Protein AF-A0A962CK68-F1 (afdb_monomer_lite)

Structure (mmCIF, N/CA/C/O backbone):
data_AF-A0A962CK68-F1
#
_entry.id   AF-A0A962CK68-F1
#
loop_
_atom_site.group_PDB
_atom_site.id
_atom_site.type_symbol
_atom_site.label_atom_id
_atom_site.label_alt_id
_atom_site.label_comp_id
_atom_site.label_asym_id
_atom_site.label_entity_id
_atom_site.label_seq_id
_atom_site.pdbx_PDB_ins_code
_atom_site.Cartn_x
_atom_site.Cartn_y
_atom_site.Cartn_z
_atom_site.occupancy
_atom_site.B_iso_or_equiv
_atom_site.auth_seq_id
_atom_site.auth_comp_id
_atom_site.auth_asym_id
_atom_site.auth_atom_id
_atom_site.pdbx_PDB_model_num
ATOM 1 N N . MET A 1 1 ? -57.416 44.006 -26.243 1.00 39.00 1 MET A N 1
ATOM 2 C CA . MET A 1 1 ? -57.967 42.794 -25.600 1.00 39.00 1 MET A CA 1
ATOM 3 C C . MET A 1 1 ? -56.993 41.647 -25.832 1.00 39.00 1 MET A C 1
ATOM 5 O O . MET A 1 1 ? -56.668 41.411 -26.985 1.00 39.00 1 MET A O 1
ATOM 9 N N . GLY A 1 2 ? -56.525 40.985 -24.770 1.00 45.41 2 GLY A N 1
ATOM 10 C CA . GLY A 1 2 ? -55.706 39.762 -24.838 1.00 45.41 2 GLY A CA 1
ATOM 11 C C . GLY A 1 2 ? -54.192 40.008 -24.805 1.00 45.41 2 GLY A C 1
ATOM 12 O O . GLY A 1 2 ? -53.532 39.808 -25.811 1.00 45.41 2 GLY A O 1
ATOM 13 N N . ILE A 1 3 ? -53.598 40.640 -23.787 1.00 53.16 3 ILE A N 1
ATOM 14 C CA . ILE A 1 3 ? -53.487 40.195 -22.383 1.00 53.16 3 ILE A CA 1
ATOM 15 C C . ILE A 1 3 ? -52.663 38.888 -22.283 1.00 53.16 3 ILE A C 1
ATOM 17 O O . ILE A 1 3 ? -53.146 37.806 -22.585 1.00 53.16 3 ILE A O 1
ATOM 21 N N . ILE A 1 4 ? -51.419 39.063 -21.806 1.00 53.59 4 ILE A N 1
ATOM 22 C CA . ILE A 1 4 ? -50.483 38.080 -21.217 1.00 53.59 4 ILE A CA 1
ATOM 23 C C . ILE A 1 4 ? -49.602 37.281 -22.200 1.00 53.59 4 ILE A C 1
ATOM 25 O O . ILE A 1 4 ? -49.648 36.060 -22.313 1.00 53.59 4 ILE A O 1
ATOM 29 N N . ARG A 1 5 ? -48.651 38.004 -22.802 1.00 53.44 5 ARG A N 1
ATOM 30 C CA . ARG A 1 5 ? -47.287 37.516 -23.065 1.00 53.44 5 ARG A CA 1
ATOM 31 C C . ARG A 1 5 ? -46.438 37.693 -21.803 1.00 53.44 5 ARG A C 1
ATOM 33 O O . ARG A 1 5 ? -45.705 38.664 -21.732 1.00 53.44 5 ARG A O 1
ATOM 40 N N . PHE A 1 6 ? 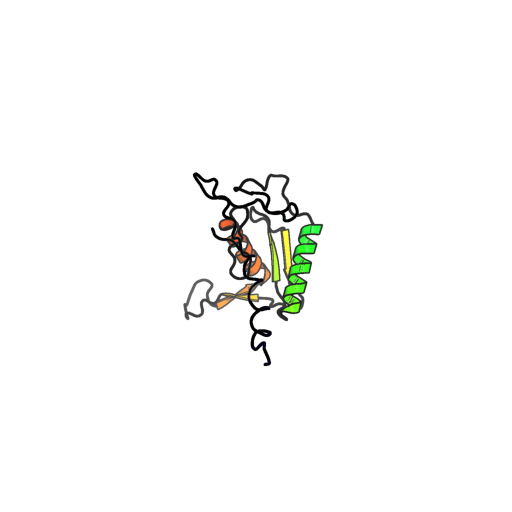-46.573 36.845 -20.785 1.00 45.12 6 PHE A N 1
ATOM 41 C CA . PHE A 1 6 ? -45.708 36.939 -19.587 1.00 45.12 6 PHE A CA 1
ATOM 42 C C . PHE A 1 6 ? -45.649 35.644 -18.750 1.00 45.12 6 PHE A C 1
ATOM 44 O O . PHE A 1 6 ? -45.278 35.679 -17.584 1.00 45.12 6 PHE A O 1
ATOM 51 N N . SER A 1 7 ? -46.013 34.487 -19.323 1.00 46.62 7 SER A N 1
ATOM 52 C CA . SER A 1 7 ? -46.173 33.233 -18.558 1.00 46.62 7 SER A CA 1
ATOM 53 C C . SER A 1 7 ? -45.015 32.230 -18.677 1.00 46.62 7 SER A C 1
ATOM 55 O O . SER A 1 7 ? -45.127 31.118 -18.171 1.00 46.62 7 SER A O 1
ATOM 57 N N . THR A 1 8 ? -43.900 32.586 -19.315 1.00 43.84 8 THR A N 1
ATOM 58 C CA . THR A 1 8 ? -42.728 31.690 -19.443 1.00 43.84 8 THR A CA 1
ATOM 59 C C . THR A 1 8 ? -41.418 32.303 -18.947 1.00 43.84 8 THR A C 1
ATOM 61 O O . THR A 1 8 ? -40.361 31.714 -19.133 1.00 43.84 8 THR A O 1
ATOM 64 N N . LEU A 1 9 ? -41.477 33.447 -18.251 1.00 46.84 9 LEU A N 1
ATOM 65 C CA . LEU A 1 9 ? -40.308 34.120 -17.661 1.00 46.84 9 LEU A CA 1
ATOM 66 C C . LEU A 1 9 ? -40.367 34.204 -16.120 1.00 46.84 9 LEU A C 1
ATOM 68 O O . LEU A 1 9 ? -39.706 35.047 -15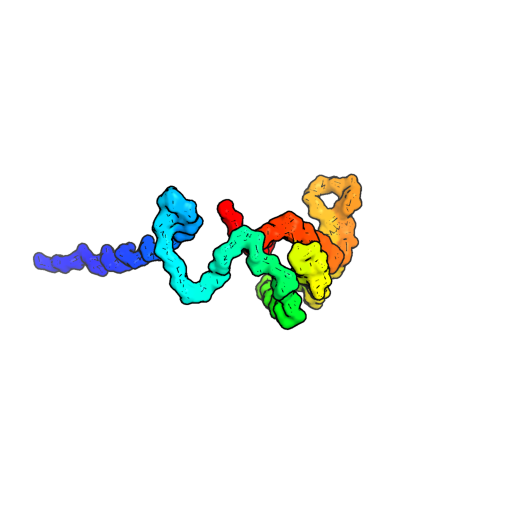.528 1.00 46.84 9 LEU A O 1
ATOM 72 N N . LEU A 1 10 ? -41.160 33.356 -15.452 1.00 48.94 10 LEU A N 1
ATOM 73 C CA . LEU A 1 10 ? -41.319 33.406 -13.986 1.00 48.94 10 LEU A CA 1
ATOM 74 C C . LEU A 1 10 ? -41.030 32.087 -13.245 1.00 48.94 10 LEU A C 1
ATOM 76 O O . LEU A 1 10 ? -41.327 31.978 -12.063 1.00 48.94 10 LEU A O 1
ATOM 80 N N . ILE A 1 11 ? -40.419 31.097 -13.909 1.00 49.62 11 ILE A N 1
ATOM 81 C CA . ILE A 1 11 ? -39.961 29.831 -13.283 1.00 49.62 11 ILE A CA 1
ATOM 82 C C . ILE A 1 11 ? -38.429 29.674 -13.440 1.00 49.62 11 ILE A C 1
ATOM 84 O O . ILE A 1 11 ? -37.870 28.591 -13.355 1.00 49.62 11 ILE A O 1
ATOM 88 N N . GLY A 1 12 ? -37.716 30.778 -13.693 1.00 48.97 12 GLY A N 1
ATOM 89 C CA . GLY A 1 12 ? -36.266 30.786 -13.939 1.00 48.97 12 GLY A CA 1
ATOM 90 C C . GLY A 1 12 ? -35.432 31.526 -12.891 1.00 48.97 12 GLY A C 1
ATOM 91 O O . GLY A 1 12 ? -34.264 31.792 -13.144 1.00 48.97 12 GLY A O 1
ATOM 92 N N . VAL A 1 13 ? -36.014 31.921 -11.750 1.00 55.41 13 VAL A N 1
ATOM 93 C CA . VAL A 1 13 ? -35.355 32.817 -10.776 1.00 55.41 13 VAL A CA 1
ATOM 94 C C . VAL A 1 13 ? -35.661 32.387 -9.337 1.00 55.41 13 VAL A C 1
ATOM 96 O O . VAL A 1 13 ? -36.276 33.137 -8.586 1.00 55.41 13 VAL A O 1
ATOM 99 N N . SER A 1 14 ? -35.307 31.161 -8.925 1.00 48.81 14 SER A N 1
ATOM 100 C CA . SER A 1 14 ? -35.432 30.762 -7.500 1.00 48.81 14 SER A CA 1
ATOM 101 C C . SER A 1 14 ? -34.479 29.663 -6.990 1.00 48.81 14 SER A C 1
ATOM 103 O O . SER A 1 14 ? -34.662 29.206 -5.870 1.00 48.81 14 SER A O 1
ATOM 105 N N . MET A 1 15 ? -33.435 29.245 -7.718 1.00 50.81 15 MET A N 1
ATOM 106 C CA . MET A 1 15 ? -32.476 28.239 -7.199 1.00 50.81 15 MET A CA 1
ATOM 107 C C . MET A 1 15 ? -31.006 28.664 -7.317 1.00 50.81 15 MET A C 1
ATOM 109 O O . MET A 1 15 ? -30.155 27.887 -7.731 1.00 50.81 15 MET A O 1
ATOM 113 N N . LEU A 1 16 ? -30.695 29.907 -6.939 1.00 44.75 16 LEU A N 1
ATOM 114 C CA . LEU A 1 16 ? -29.314 30.415 -6.869 1.00 44.75 16 LEU A CA 1
ATOM 115 C C . LEU A 1 16 ? -28.870 30.845 -5.460 1.00 44.75 16 LEU A C 1
ATOM 117 O O . LEU A 1 16 ? -27.814 31.446 -5.309 1.00 44.75 16 LEU A O 1
ATOM 121 N N . PHE A 1 17 ? -29.611 30.475 -4.412 1.00 46.84 17 PHE A N 1
ATOM 122 C CA . PHE A 1 17 ? -29.195 30.698 -3.022 1.00 46.84 17 PHE A CA 1
ATOM 123 C C . PHE A 1 17 ? -29.047 29.381 -2.262 1.00 46.84 17 PHE A C 1
ATOM 125 O O . PHE A 1 17 ? -29.852 29.067 -1.395 1.00 46.84 17 PHE A O 1
ATOM 132 N N . ALA A 1 18 ? -28.014 28.607 -2.596 1.00 44.78 18 ALA A N 1
ATOM 133 C CA . ALA A 1 18 ? -27.481 27.573 -1.705 1.00 44.78 18 ALA A CA 1
ATOM 134 C C . ALA A 1 18 ? -26.049 27.171 -2.105 1.00 44.78 18 ALA A C 1
ATOM 136 O O . ALA A 1 18 ? -25.746 26.004 -2.317 1.00 44.78 18 ALA A O 1
ATOM 137 N N . CYS A 1 19 ? -25.156 28.151 -2.222 1.00 46.62 19 CYS A N 1
ATOM 138 C CA . CYS A 1 19 ? -23.718 27.921 -2.080 1.00 46.62 19 CYS A CA 1
ATOM 139 C C . CYS A 1 19 ? -23.184 28.991 -1.121 1.00 46.62 19 CYS A C 1
ATOM 141 O O . CYS A 1 19 ? -22.510 29.939 -1.511 1.00 46.62 19 CYS A O 1
ATOM 143 N N . GLY A 1 20 ? -23.622 28.900 0.137 1.00 38.44 20 GLY A N 1
ATOM 144 C CA . GLY A 1 20 ? -23.022 29.634 1.245 1.00 38.44 20 GLY A CA 1
ATOM 145 C C . GLY A 1 20 ? -21.780 28.874 1.689 1.00 38.44 20 GLY A C 1
ATOM 146 O O . GLY A 1 20 ? -21.885 27.931 2.468 1.00 38.44 20 GLY A O 1
ATOM 147 N N . GLY A 1 21 ? -20.626 29.233 1.124 1.00 41.56 21 GLY A N 1
ATOM 148 C CA . GLY A 1 21 ? -19.320 28.774 1.584 1.00 41.56 21 GLY A CA 1
ATOM 149 C C . GLY A 1 21 ? -19.032 29.380 2.950 1.00 41.56 21 GLY A C 1
ATOM 150 O O . GLY A 1 21 ? -18.851 30.590 3.075 1.00 41.56 21 GLY A O 1
ATOM 151 N N . GLY A 1 22 ? -19.044 28.529 3.969 1.00 39.50 22 GLY A N 1
ATOM 152 C CA . GLY A 1 22 ? -18.837 28.924 5.343 1.00 39.50 22 GLY A CA 1
ATOM 153 C C . GLY A 1 22 ? -17.391 28.901 5.769 1.00 39.50 22 GLY A C 1
ATOM 154 O O . GLY A 1 22 ? -16.870 27.844 6.109 1.00 39.50 22 GLY A O 1
ATOM 155 N N . SER A 1 23 ? -16.762 30.072 5.790 1.00 36.59 23 SER A N 1
ATOM 156 C CA . SER A 1 23 ? -15.478 30.265 6.453 1.00 36.59 23 SER A CA 1
ATOM 157 C C . SER A 1 23 ? -15.662 30.215 7.968 1.00 36.59 23 SER A C 1
ATOM 159 O O . SER A 1 23 ? -16.341 31.063 8.543 1.00 36.59 23 SER A O 1
ATOM 161 N N . ASN A 1 24 ? -14.981 29.279 8.627 1.00 39.91 24 ASN A N 1
ATOM 162 C CA . ASN A 1 24 ? -14.696 29.356 10.059 1.00 39.91 24 ASN A CA 1
ATOM 163 C C . ASN A 1 24 ? -13.482 30.264 10.252 1.00 39.91 24 ASN A C 1
ATOM 165 O O . ASN A 1 24 ? -12.416 29.843 10.696 1.00 39.91 24 ASN A O 1
ATOM 169 N N . THR A 1 25 ? -13.617 31.529 9.871 1.00 37.00 25 THR A N 1
ATOM 170 C CA . THR A 1 25 ? -12.745 32.542 10.438 1.00 37.00 25 THR A CA 1
ATOM 171 C C . THR A 1 25 ? -13.127 32.613 11.913 1.00 37.00 25 THR A C 1
ATOM 173 O O . THR A 1 25 ? -14.200 33.110 12.255 1.00 37.00 25 THR A O 1
ATOM 176 N N . GLY A 1 26 ? -12.264 32.087 12.788 1.00 41.06 26 GLY A N 1
ATOM 177 C CA . GLY A 1 26 ? -12.080 32.637 14.12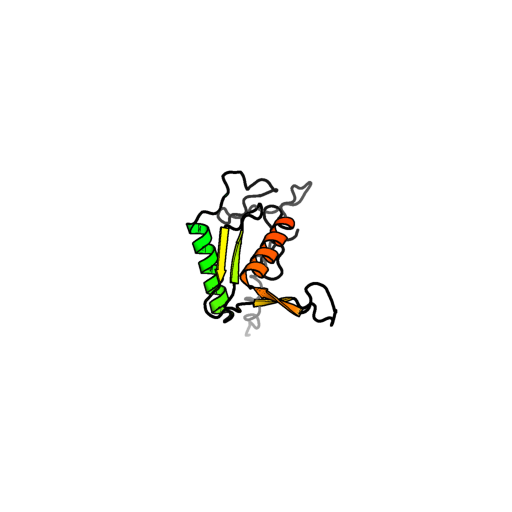7 1.00 41.06 26 GLY A CA 1
ATOM 178 C C . GLY A 1 26 ? -11.688 34.082 13.910 1.00 41.06 26 GLY A C 1
ATOM 179 O O . GLY A 1 26 ? -10.528 34.419 13.705 1.00 41.06 26 GLY A O 1
ATOM 180 N N . SER A 1 27 ? -12.708 34.888 13.714 1.00 39.72 27 SER A N 1
ATOM 181 C CA . SER A 1 27 ? -12.543 36.165 13.105 1.00 39.72 27 SER A CA 1
ATOM 182 C C . SER A 1 27 ? -12.536 37.191 14.208 1.00 39.72 27 SER A C 1
ATOM 184 O O . SER A 1 27 ? -13.523 37.319 14.935 1.00 39.72 27 SER A O 1
ATOM 186 N N . ASP A 1 28 ? -11.540 38.052 14.160 1.00 44.78 28 ASP A N 1
ATOM 187 C CA . ASP A 1 28 ? -11.914 39.436 13.944 1.00 44.78 28 ASP A CA 1
ATOM 188 C C . ASP A 1 28 ? -12.599 39.523 12.550 1.00 44.78 28 ASP A C 1
ATOM 190 O O . ASP A 1 28 ? -11.969 39.736 11.522 1.00 44.78 28 ASP A O 1
ATOM 194 N N . LEU A 1 29 ? -13.911 39.235 12.559 1.00 47.62 29 LEU A N 1
ATOM 195 C CA . LEU A 1 29 ? -14.985 39.315 11.536 1.00 47.62 29 LEU A CA 1
ATOM 196 C C . LEU A 1 29 ? -15.064 38.379 10.284 1.00 47.62 29 LEU A C 1
ATOM 198 O O . LEU A 1 29 ? -14.479 38.626 9.236 1.00 47.62 29 LEU A O 1
ATOM 202 N N . GLY A 1 30 ? -15.926 37.355 10.376 1.00 38.06 30 GLY A N 1
ATOM 203 C CA . GLY A 1 30 ? -16.447 36.514 9.298 1.00 38.06 30 GLY A CA 1
ATOM 204 C C . GLY A 1 30 ? -17.524 35.559 9.834 1.00 38.06 30 GLY A C 1
ATOM 205 O O . GLY A 1 30 ? -17.250 34.599 10.547 1.00 38.06 30 GLY A O 1
ATOM 206 N N . SER A 1 31 ? -18.781 35.891 9.543 1.00 45.28 31 SER A N 1
ATOM 207 C CA . SER A 1 31 ? -19.989 35.266 10.082 1.00 45.28 31 SER A CA 1
ATOM 208 C C . SER A 1 31 ? -20.538 34.208 9.126 1.00 45.28 31 SER A C 1
ATOM 210 O O . SER A 1 31 ? -21.189 34.564 8.141 1.00 45.28 31 SER A O 1
ATOM 212 N N . ASN A 1 32 ? -20.332 32.925 9.426 1.00 38.78 32 ASN A N 1
ATOM 213 C CA . ASN A 1 32 ? -21.077 31.855 8.772 1.00 38.78 32 ASN A CA 1
ATOM 214 C C . ASN A 1 32 ? -22.025 31.159 9.766 1.00 38.78 32 ASN A C 1
ATOM 216 O O . ASN A 1 32 ? -21.586 30.807 10.862 1.00 38.78 32 ASN A O 1
ATOM 220 N N . PRO A 1 33 ? -23.311 30.945 9.428 1.00 41.94 33 PRO A N 1
ATOM 221 C CA . PRO A 1 33 ? -24.219 30.181 10.276 1.00 41.94 33 PRO A CA 1
ATOM 222 C C . PRO A 1 33 ? -23.711 28.742 10.406 1.00 41.94 33 PRO A C 1
ATOM 224 O O . PRO A 1 33 ? -23.374 28.112 9.403 1.00 41.94 33 PRO A O 1
ATOM 227 N N . GLY A 1 34 ? -23.642 28.235 11.640 1.00 37.91 34 GLY A N 1
ATOM 228 C CA . GLY A 1 34 ? -23.189 26.875 11.928 1.00 37.91 34 GLY A CA 1
ATOM 229 C C . GLY A 1 34 ? -23.931 25.831 11.092 1.00 37.91 34 GLY A C 1
ATOM 230 O O . GLY A 1 34 ? -25.137 25.938 10.856 1.00 37.91 34 GLY A O 1
ATOM 231 N N . THR A 1 35 ? -23.194 24.828 10.621 1.00 40.88 35 THR A N 1
ATOM 232 C CA . THR A 1 35 ? -23.747 23.694 9.884 1.00 40.88 35 THR A CA 1
ATOM 233 C C . THR A 1 35 ? -24.753 22.920 10.750 1.00 40.88 35 THR A C 1
ATOM 235 O O . THR A 1 35 ? -24.569 22.810 11.965 1.00 40.88 35 THR A O 1
ATOM 238 N N . PRO A 1 36 ? -25.832 22.370 10.159 1.00 39.09 36 PRO A N 1
ATOM 239 C CA . PRO A 1 36 ? -26.781 21.533 10.885 1.00 39.09 36 PRO A CA 1
ATOM 240 C C . PRO A 1 36 ? -26.074 20.344 11.548 1.00 39.09 36 PRO A C 1
ATOM 242 O O . PRO A 1 36 ? -25.187 19.729 10.952 1.00 39.09 36 PRO A O 1
ATOM 245 N N . ALA A 1 37 ? -26.486 20.003 12.770 1.00 43.25 37 ALA A N 1
ATOM 246 C CA . ALA A 1 37 ? -25.956 18.858 13.502 1.00 43.25 37 ALA A CA 1
ATOM 247 C C . ALA A 1 37 ? -26.181 17.561 12.702 1.00 43.25 37 ALA A C 1
ATOM 249 O O . ALA A 1 37 ? -27.324 17.174 12.462 1.00 43.25 37 ALA A O 1
ATOM 250 N N . GLY A 1 38 ? -25.096 16.899 12.289 1.00 40.66 38 GLY A N 1
ATOM 251 C CA . GLY A 1 38 ? -25.181 15.598 11.615 1.00 40.66 38 GLY A CA 1
ATOM 252 C C . GLY A 1 38 ? -23.989 15.191 10.750 1.00 40.66 38 GLY A C 1
ATOM 253 O O . GLY A 1 38 ? -23.803 13.997 10.539 1.00 40.66 38 GLY A O 1
ATOM 254 N N . ASN A 1 39 ? -23.149 16.127 10.294 1.00 39.16 39 ASN A N 1
ATOM 255 C CA . ASN A 1 39 ? -22.031 15.804 9.401 1.00 39.16 39 ASN A CA 1
ATOM 256 C C . ASN A 1 39 ? -20.691 16.056 10.105 1.00 39.16 39 ASN A C 1
ATOM 258 O O . ASN A 1 39 ? -20.337 17.195 10.399 1.00 39.16 39 ASN A O 1
ATOM 262 N N . GLY A 1 40 ? -19.998 14.961 10.424 1.00 48.44 40 GLY A N 1
ATOM 263 C CA . GLY A 1 40 ? -18.807 14.911 11.268 1.00 48.44 40 GLY A CA 1
ATOM 264 C C . GLY A 1 40 ? -17.541 15.480 10.638 1.00 48.44 40 GLY A C 1
ATOM 265 O O . GLY A 1 40 ? -16.675 14.719 10.222 1.00 48.44 40 GLY A O 1
ATOM 266 N N . ASP A 1 41 ? -17.396 16.798 10.673 1.00 46.09 41 ASP A N 1
ATOM 267 C CA . ASP A 1 41 ? -16.069 17.393 10.800 1.00 46.09 41 ASP A CA 1
ATOM 268 C C . ASP A 1 41 ? -15.891 17.837 12.255 1.00 46.09 41 ASP A C 1
ATOM 270 O O . ASP A 1 41 ? -16.549 18.763 12.731 1.00 46.09 41 ASP A O 1
ATOM 274 N N . SER A 1 42 ? -15.075 17.106 13.013 1.00 49.41 42 SER A N 1
ATOM 275 C CA . SER A 1 42 ? -14.940 17.279 14.463 1.00 49.41 42 SER A CA 1
ATOM 276 C C . SER A 1 42 ? -14.058 18.469 14.862 1.00 49.41 42 SER A C 1
ATOM 278 O O . SER A 1 42 ? -13.510 18.467 15.962 1.00 49.41 42 SER A O 1
ATOM 280 N N . GLY A 1 43 ? -13.879 19.473 13.997 1.00 53.09 43 GLY A N 1
ATOM 281 C CA . GLY A 1 43 ? -13.093 20.669 14.320 1.00 53.09 43 GLY A CA 1
ATOM 282 C C . GLY A 1 43 ? -11.641 20.337 14.661 1.00 53.09 43 GLY A C 1
ATOM 283 O O . GLY A 1 43 ? -11.082 20.868 15.622 1.00 53.09 43 GLY A O 1
ATOM 284 N N . CYS A 1 44 ? -11.045 19.403 13.918 1.00 54.34 44 CYS A N 1
ATOM 285 C CA . CYS A 1 44 ? -9.759 18.849 14.290 1.00 54.34 44 CYS A CA 1
ATOM 286 C C . CYS A 1 44 ? -8.579 19.763 13.937 1.00 54.34 44 CYS A C 1
ATOM 288 O O . CYS A 1 44 ? -8.117 19.788 12.803 1.00 54.34 44 CYS A O 1
ATOM 290 N N . ALA A 1 45 ? -8.042 20.474 14.930 1.00 55.12 45 ALA A N 1
ATOM 291 C CA . ALA A 1 45 ? -6.876 21.351 14.785 1.00 55.12 45 ALA A CA 1
ATOM 292 C C . ALA A 1 45 ? -5.529 20.633 15.036 1.00 55.12 45 ALA A C 1
ATOM 294 O O . ALA A 1 45 ? -4.616 21.213 15.622 1.00 55.12 45 ALA A O 1
ATOM 295 N N . GLY A 1 46 ? -5.404 19.363 14.632 1.00 52.78 46 GLY A N 1
ATOM 296 C CA . GLY A 1 46 ? -4.153 18.606 14.766 1.00 52.78 46 GLY A CA 1
ATOM 297 C C . GLY A 1 46 ? -3.897 17.982 16.143 1.00 52.78 46 GLY A C 1
ATOM 298 O O . GLY A 1 46 ? -2.746 17.910 16.571 1.00 52.78 46 GLY A O 1
ATOM 299 N N . SER A 1 47 ? -4.950 17.542 16.849 1.00 57.66 47 SER A N 1
ATOM 300 C CA . SER A 1 47 ? -4.787 16.680 18.035 1.00 57.66 47 SER A CA 1
ATOM 301 C C . SER A 1 47 ? -5.935 15.681 18.267 1.00 57.66 47 SER A C 1
ATOM 303 O O . SER A 1 47 ? -6.298 15.386 19.405 1.00 57.66 47 SER A O 1
ATOM 305 N N . CYS A 1 48 ? -6.564 15.166 17.206 1.00 61.53 48 CYS A N 1
ATOM 306 C CA . CYS A 1 48 ? -7.779 14.331 17.355 1.00 61.53 48 CYS A CA 1
ATOM 307 C C . CYS A 1 48 ? -7.522 12.836 17.353 1.00 61.53 48 CYS A C 1
ATOM 309 O O . CYS A 1 48 ? -8.427 12.063 17.660 1.00 61.53 48 CYS A O 1
ATOM 311 N N . ALA A 1 49 ? -6.298 12.432 17.029 1.00 64.75 49 ALA A N 1
ATOM 312 C CA . ALA A 1 49 ? -5.855 11.064 17.192 1.00 64.75 49 ALA A CA 1
ATOM 313 C C . ALA A 1 49 ? -4.956 10.979 18.429 1.00 64.75 49 ALA A C 1
ATOM 315 O O . ALA A 1 49 ? -3.891 11.586 18.492 1.00 64.75 49 ALA A O 1
ATOM 316 N N . ASN A 1 50 ? -5.380 10.201 19.419 1.00 63.59 50 ASN A N 1
ATOM 317 C CA . ASN A 1 50 ? -4.587 9.887 20.607 1.00 63.59 50 ASN A CA 1
ATOM 318 C C . ASN A 1 50 ? -4.158 8.409 20.586 1.00 63.59 50 ASN A C 1
ATOM 320 O O . ASN A 1 50 ? -4.442 7.681 19.638 1.00 63.59 50 ASN A O 1
ATOM 324 N N . ALA A 1 51 ? -3.482 7.934 21.635 1.00 64.12 51 ALA A N 1
ATOM 325 C CA . ALA A 1 51 ? -3.029 6.540 21.718 1.00 64.12 51 ALA A CA 1
ATOM 326 C C . ALA A 1 51 ? -4.170 5.496 21.658 1.00 64.12 51 ALA A C 1
ATOM 328 O O . ALA A 1 51 ? -3.903 4.325 21.409 1.00 64.12 51 ALA A O 1
ATOM 329 N N . SER A 1 52 ? -5.428 5.907 21.860 1.00 69.88 52 SER A N 1
ATOM 330 C CA . SER A 1 52 ? -6.615 5.056 21.684 1.00 69.88 52 SER A CA 1
ATOM 331 C C . SER A 1 52 ? -7.250 5.140 20.292 1.00 69.88 52 SER A C 1
ATOM 333 O O . SER A 1 52 ? -8.235 4.459 20.031 1.00 69.88 52 SER A O 1
ATOM 335 N N . SER A 1 53 ? -6.701 5.949 19.386 1.00 75.69 53 SER A N 1
ATOM 336 C CA . SER A 1 53 ? -7.155 6.052 17.998 1.00 75.69 53 SER A CA 1
ATOM 337 C C . SER A 1 53 ? -6.370 5.070 17.130 1.00 75.69 53 SER A C 1
ATOM 339 O O . SER A 1 53 ? -5.255 5.360 16.696 1.00 75.69 53 SER A O 1
ATOM 341 N N . PHE A 1 54 ? -6.936 3.890 16.903 1.00 80.44 54 PHE A N 1
ATOM 342 C CA . PHE A 1 54 ? -6.337 2.838 16.084 1.00 80.44 54 PHE A CA 1
ATOM 343 C C . PHE A 1 54 ? -7.378 2.231 15.147 1.00 80.44 54 PHE A C 1
ATOM 345 O O . PHE A 1 54 ? -8.576 2.270 15.420 1.00 80.44 54 PHE A O 1
ATOM 352 N N . LEU A 1 55 ? -6.908 1.661 14.039 1.00 87.12 55 LEU A N 1
ATOM 353 C CA . LEU A 1 55 ? -7.754 0.872 13.152 1.00 87.12 55 LEU A CA 1
ATOM 354 C C . LEU A 1 55 ? -7.947 -0.521 13.749 1.00 87.12 55 LEU A C 1
ATOM 356 O O . LEU A 1 55 ? -6.969 -1.218 14.028 1.00 87.12 55 LEU A O 1
ATOM 360 N N . THR A 1 56 ? -9.202 -0.926 13.933 1.00 90.69 56 THR A N 1
ATOM 361 C CA . THR A 1 56 ? -9.534 -2.306 14.302 1.00 90.69 56 THR A CA 1
ATOM 362 C C . THR A 1 56 ? -9.362 -3.243 13.105 1.00 90.69 56 THR A C 1
ATOM 364 O O . THR A 1 56 ? -9.236 -2.807 11.956 1.00 90.69 56 THR A O 1
ATOM 367 N N . VAL A 1 57 ? -9.368 -4.555 13.350 1.00 91.88 57 VAL A N 1
ATOM 368 C CA . VAL A 1 57 ? -9.300 -5.549 12.268 1.00 91.88 57 VAL A CA 1
ATOM 369 C C . VAL A 1 57 ? -10.524 -5.431 11.358 1.00 91.88 57 VAL A C 1
ATOM 371 O O . VAL A 1 57 ? -10.391 -5.500 10.135 1.00 91.88 57 VAL A O 1
ATOM 374 N N . GLU A 1 58 ? -11.697 -5.192 11.937 1.00 93.56 58 GLU A N 1
ATOM 375 C CA . GLU A 1 58 ? -12.949 -4.977 11.218 1.00 93.56 58 GLU A CA 1
ATOM 376 C C . GLU A 1 58 ? -12.884 -3.725 10.332 1.00 93.56 58 GLU A C 1
ATOM 378 O O . GLU A 1 58 ? -13.303 -3.769 9.171 1.00 93.56 58 GLU A O 1
ATOM 383 N N . ASP A 1 59 ? -12.298 -2.629 10.829 1.00 88.44 59 ASP A N 1
ATOM 384 C CA . ASP A 1 59 ? -12.101 -1.409 10.037 1.00 88.44 59 ASP A CA 1
ATOM 385 C C . ASP A 1 59 ? -11.171 -1.663 8.848 1.00 88.44 59 ASP A C 1
ATOM 387 O O . ASP A 1 59 ? -11.485 -1.280 7.719 1.00 88.44 59 ASP A O 1
ATOM 391 N N . ILE A 1 60 ? -10.053 -2.361 9.071 1.00 92.44 60 ILE A N 1
ATOM 392 C CA . ILE A 1 60 ? -9.093 -2.708 8.014 1.00 92.44 60 ILE A CA 1
ATOM 393 C C . ILE A 1 60 ? -9.774 -3.555 6.935 1.00 92.44 60 ILE A C 1
ATOM 395 O O . ILE A 1 60 ? -9.631 -3.278 5.743 1.00 92.44 60 ILE A O 1
ATOM 399 N N . GLN A 1 61 ? -10.545 -4.568 7.334 1.00 93.69 61 GLN A N 1
ATOM 400 C CA . GLN A 1 61 ? -11.285 -5.415 6.400 1.00 93.69 61 GLN A CA 1
ATOM 401 C C . GLN A 1 61 ? -12.299 -4.608 5.589 1.00 93.69 61 GLN A C 1
ATOM 403 O O . GLN A 1 61 ? -12.387 -4.780 4.371 1.00 93.69 61 GLN A O 1
ATOM 408 N N . LYS A 1 62 ? -13.030 -3.695 6.235 1.00 92.12 62 LYS A N 1
ATOM 409 C CA . LYS A 1 62 ? -13.994 -2.817 5.568 1.00 92.12 62 LYS A CA 1
ATOM 410 C C . LYS A 1 62 ? -13.318 -1.885 4.561 1.00 92.12 62 LYS A C 1
ATOM 412 O O . LYS A 1 62 ? -13.805 -1.770 3.438 1.00 92.12 62 LYS A O 1
ATOM 417 N N . ILE A 1 63 ? -12.190 -1.273 4.925 1.00 91.12 63 ILE A N 1
ATOM 418 C CA . ILE A 1 63 ? -11.397 -0.407 4.036 1.00 91.12 63 ILE A CA 1
ATOM 419 C C . ILE A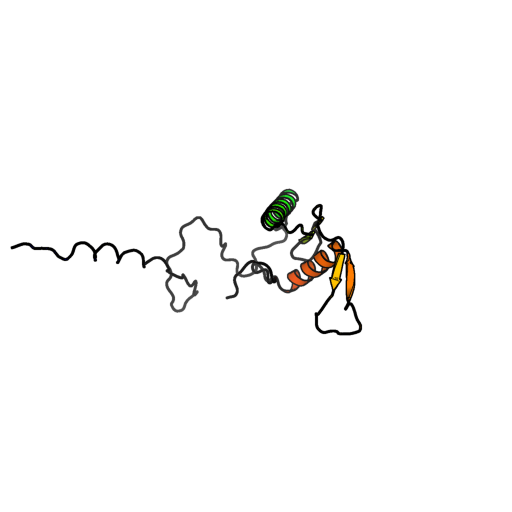 1 63 ? -10.921 -1.193 2.811 1.00 91.12 63 ILE A C 1
ATOM 421 O O . ILE A 1 63 ? -11.092 -0.743 1.677 1.00 91.12 63 ILE A O 1
ATOM 425 N N . ILE A 1 64 ? -10.369 -2.393 3.018 1.00 91.94 64 ILE A N 1
ATOM 426 C CA . ILE A 1 64 ? -9.921 -3.250 1.915 1.00 91.94 64 ILE A CA 1
ATOM 427 C C . ILE A 1 64 ? -11.103 -3.627 1.021 1.00 91.94 64 ILE A C 1
ATOM 429 O O . ILE A 1 64 ? -10.989 -3.521 -0.195 1.00 91.94 64 ILE A O 1
ATOM 433 N N . ALA A 1 65 ? -12.247 -4.013 1.589 1.00 93.50 65 ALA A N 1
ATOM 434 C CA . ALA A 1 65 ? -13.434 -4.368 0.814 1.00 93.50 65 ALA A CA 1
ATOM 435 C C . ALA A 1 65 ? -13.936 -3.199 -0.050 1.00 93.50 65 ALA A C 1
ATOM 437 O O . ALA A 1 65 ? -14.252 -3.388 -1.223 1.00 93.50 65 ALA A O 1
ATOM 438 N N . GLN A 1 66 ? -13.957 -1.980 0.494 1.00 92.19 66 GLN A N 1
ATOM 439 C CA . GLN A 1 66 ? -14.321 -0.778 -0.260 1.00 92.19 66 GLN A CA 1
ATOM 440 C C . GLN A 1 66 ? -13.334 -0.500 -1.402 1.00 92.19 66 GLN A C 1
ATOM 442 O O . GLN A 1 66 ? -13.761 -0.259 -2.530 1.00 92.19 66 GLN A O 1
ATOM 447 N N . ALA A 1 67 ? -12.028 -0.599 -1.140 1.00 91.69 67 ALA A N 1
ATOM 448 C CA . ALA A 1 67 ? -10.998 -0.418 -2.161 1.00 91.69 67 ALA A CA 1
ATOM 449 C C . ALA A 1 67 ? -11.068 -1.493 -3.262 1.00 91.69 67 ALA A C 1
ATOM 451 O O . ALA A 1 67 ? -10.888 -1.186 -4.439 1.00 91.69 67 ALA A O 1
ATOM 452 N N . VAL A 1 68 ? -11.370 -2.743 -2.897 1.00 93.81 68 VAL A N 1
ATOM 453 C CA . VAL A 1 68 ? -11.593 -3.840 -3.849 1.00 93.81 68 VAL A CA 1
ATOM 454 C C . VAL A 1 68 ? -12.813 -3.561 -4.722 1.00 93.81 68 VAL A C 1
ATOM 456 O O . VAL A 1 68 ? -12.721 -3.722 -5.937 1.00 93.81 68 VAL A O 1
ATOM 459 N N . ASN A 1 69 ? -13.927 -3.118 -4.135 1.00 93.56 69 ASN A N 1
ATOM 460 C CA . ASN A 1 69 ? -15.141 -2.795 -4.884 1.00 93.56 69 ASN A CA 1
ATOM 461 C C . ASN A 1 69 ? -14.898 -1.671 -5.898 1.00 93.56 69 ASN A C 1
ATOM 463 O O . ASN A 1 69 ? -15.318 -1.787 -7.047 1.00 93.56 69 ASN A O 1
ATOM 467 N N . GLU A 1 70 ? -14.173 -0.620 -5.509 1.00 92.56 70 GLU A N 1
ATOM 468 C CA . GLU A 1 70 ? -13.813 0.465 -6.427 1.00 92.56 70 GLU A CA 1
ATOM 469 C C . GLU A 1 70 ? -12.875 -0.023 -7.538 1.00 92.56 70 GLU A C 1
ATOM 471 O O . GLU A 1 70 ? -13.116 0.218 -8.717 1.00 92.56 70 GLU A O 1
ATOM 476 N N . ALA A 1 71 ? -11.836 -0.788 -7.197 1.00 92.00 71 ALA A N 1
ATOM 477 C CA . ALA A 1 71 ? -10.919 -1.357 -8.183 1.00 92.00 71 ALA A CA 1
ATOM 478 C C . ALA A 1 71 ? -11.640 -2.269 -9.197 1.00 92.00 71 ALA A C 1
ATOM 480 O O . ALA A 1 71 ? -11.313 -2.267 -10.386 1.00 92.00 71 ALA A O 1
ATOM 481 N N . GLN A 1 72 ? -12.645 -3.024 -8.745 1.00 94.38 72 GLN A N 1
ATOM 482 C CA . GLN A 1 72 ? -13.513 -3.820 -9.614 1.00 94.38 72 GLN A CA 1
ATOM 483 C C . GLN A 1 72 ? -14.407 -2.946 -10.496 1.00 94.38 72 GLN A C 1
ATOM 485 O O . GLN A 1 72 ? -14.498 -3.213 -11.693 1.00 94.38 72 GLN A O 1
ATOM 490 N N . ALA A 1 73 ? -15.020 -1.895 -9.944 1.00 94.62 73 ALA A N 1
ATOM 491 C CA . ALA A 1 73 ? -15.842 -0.952 -10.703 1.00 94.62 73 ALA A CA 1
ATOM 492 C C . ALA A 1 73 ? -15.041 -0.248 -11.813 1.00 94.62 73 ALA A C 1
ATOM 494 O O . ALA A 1 73 ? -15.552 -0.037 -12.910 1.00 94.62 73 ALA A O 1
ATOM 495 N N . GLN A 1 74 ? -13.762 0.034 -11.558 1.00 94.44 74 GLN A N 1
ATOM 496 C CA . GLN A 1 74 ? -12.824 0.597 -12.534 1.00 94.44 74 GLN A CA 1
ATOM 497 C C . GLN A 1 74 ? -12.250 -0.447 -13.509 1.00 94.44 74 GLN A C 1
ATOM 499 O O . GLN A 1 74 ? -11.512 -0.093 -14.427 1.00 94.44 74 GLN A O 1
ATOM 504 N N . GLY A 1 75 ? -12.528 -1.742 -13.312 1.00 93.75 75 GLY A N 1
ATOM 505 C CA . GLY A 1 75 ? -11.959 -2.824 -14.119 1.00 93.75 75 GLY A CA 1
ATOM 506 C C . GLY A 1 75 ? -10.434 -2.952 -14.002 1.00 93.75 75 GLY A C 1
ATOM 507 O O . GLY A 1 75 ? -9.793 -3.515 -14.888 1.00 93.75 75 GLY A O 1
ATOM 508 N N . MET A 1 76 ? -9.839 -2.427 -12.928 1.00 93.12 76 MET A N 1
ATOM 509 C CA . MET A 1 76 ? -8.392 -2.391 -12.711 1.00 93.12 76 MET A CA 1
ATOM 510 C C . MET A 1 76 ? -8.036 -3.071 -11.384 1.00 93.12 76 MET A C 1
ATOM 512 O O . MET A 1 76 ? -7.973 -2.404 -10.350 1.00 93.12 76 MET A O 1
ATOM 516 N N . PRO A 1 77 ? -7.765 -4.391 -11.382 1.00 93.00 77 PRO A N 1
ATOM 517 C CA . PRO A 1 77 ? -7.3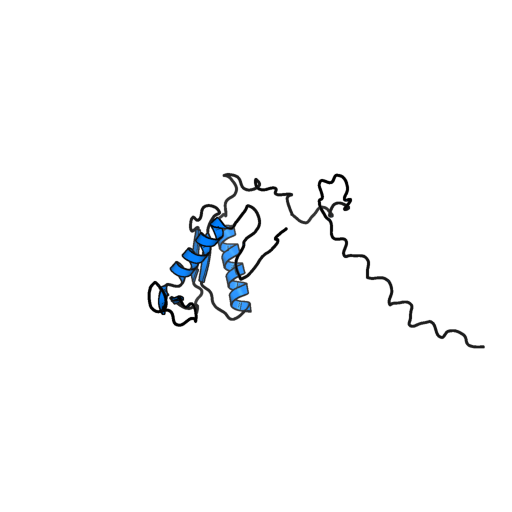29 -5.095 -10.182 1.00 93.00 77 PRO A CA 1
ATOM 518 C C . PRO A 1 77 ? -6.055 -4.478 -9.590 1.00 93.00 77 PRO A C 1
ATOM 520 O O . PRO A 1 77 ? -5.075 -4.241 -10.301 1.00 93.00 77 PRO A O 1
ATOM 523 N N . ALA A 1 78 ? -6.056 -4.254 -8.277 1.00 92.31 78 ALA A N 1
ATOM 524 C CA . ALA A 1 78 ? -5.022 -3.498 -7.581 1.00 92.31 78 ALA A CA 1
ATOM 525 C C . ALA A 1 78 ? -4.355 -4.284 -6.439 1.00 92.31 78 ALA A C 1
ATOM 527 O O . ALA A 1 78 ? -4.860 -5.298 -5.949 1.00 92.31 78 ALA A O 1
ATOM 528 N N . THR A 1 79 ? -3.206 -3.769 -6.000 1.00 94.12 79 THR A N 1
ATOM 529 C CA . THR A 1 79 ? -2.570 -4.134 -4.729 1.00 94.12 79 THR A CA 1
ATOM 530 C C . THR A 1 79 ? -2.839 -3.016 -3.730 1.00 94.12 79 THR A C 1
ATOM 532 O O . THR A 1 79 ? -2.521 -1.858 -3.997 1.00 94.12 79 THR A O 1
ATOM 535 N N . ILE A 1 80 ? -3.441 -3.366 -2.600 1.00 93.56 80 ILE A N 1
ATOM 536 C CA . ILE A 1 80 ? -3.933 -2.459 -1.565 1.00 93.56 80 ILE A CA 1
ATOM 537 C C . ILE A 1 80 ? -3.074 -2.654 -0.318 1.00 93.56 80 ILE A C 1
ATOM 539 O O . ILE A 1 80 ? -2.858 -3.782 0.122 1.00 93.56 80 ILE A O 1
ATOM 543 N N . THR A 1 81 ? -2.598 -1.563 0.272 1.00 93.69 81 THR A N 1
ATOM 544 C CA . THR A 1 81 ? -1.847 -1.589 1.530 1.00 93.69 81 THR A CA 1
ATOM 545 C C . THR A 1 81 ? -2.490 -0.625 2.509 1.00 93.69 81 THR A C 1
ATOM 547 O O . THR A 1 81 ? -2.792 0.510 2.148 1.00 93.69 81 THR A O 1
ATOM 550 N N . VAL A 1 82 ? -2.683 -1.086 3.741 1.00 91.44 82 VAL A N 1
ATOM 551 C CA . VAL A 1 82 ? -3.179 -0.287 4.860 1.00 91.44 82 VAL A CA 1
ATOM 552 C C . VAL A 1 82 ? -2.056 -0.164 5.874 1.00 91.44 82 VAL A C 1
ATOM 554 O O . VAL A 1 82 ? -1.437 -1.160 6.256 1.00 91.44 82 VAL A O 1
ATOM 557 N N . ILE A 1 83 ? -1.796 1.064 6.296 1.00 89.12 83 ILE A N 1
ATOM 558 C CA . ILE A 1 83 ? -0.784 1.396 7.291 1.00 89.12 83 ILE A CA 1
ATOM 559 C C . ILE A 1 83 ? -1.403 2.278 8.370 1.00 89.12 83 ILE A C 1
ATOM 561 O O . ILE A 1 83 ? -2.434 2.912 8.136 1.00 89.12 83 ILE A O 1
ATOM 565 N N . ASP A 1 84 ? -0.774 2.328 9.536 1.00 84.94 84 ASP A N 1
ATOM 566 C CA . ASP A 1 84 ? -1.136 3.291 10.569 1.00 84.94 84 ASP A CA 1
ATOM 567 C C . ASP A 1 84 ? -0.433 4.646 10.376 1.00 84.94 84 ASP A C 1
ATOM 569 O O . ASP A 1 84 ? 0.416 4.834 9.500 1.00 84.94 84 ASP A O 1
ATOM 573 N N . ARG A 1 85 ? -0.774 5.598 11.250 1.00 76.69 85 ARG A N 1
ATOM 574 C CA . ARG A 1 85 ? -0.203 6.952 11.281 1.00 76.69 85 ARG A CA 1
ATOM 575 C C . ARG A 1 85 ? 1.317 6.978 11.489 1.00 76.69 85 ARG A C 1
ATOM 577 O O . ARG A 1 85 ? 1.943 7.973 11.160 1.00 76.69 85 ARG A O 1
ATOM 584 N N . VAL A 1 86 ? 1.923 5.960 12.092 1.00 79.25 86 VAL A N 1
ATOM 585 C CA . VAL A 1 86 ? 3.375 5.917 12.352 1.00 79.25 86 VAL A CA 1
ATOM 586 C C . VAL A 1 86 ? 4.115 5.197 11.216 1.00 79.25 86 VAL A C 1
ATOM 588 O O . VAL A 1 86 ? 5.338 5.270 11.129 1.00 79.25 86 VAL A O 1
ATOM 591 N N . GLY A 1 87 ? 3.380 4.561 10.301 1.00 80.75 87 GLY A N 1
ATOM 592 C CA . GLY A 1 87 ? 3.921 3.806 9.176 1.00 80.75 87 GLY A CA 1
ATOM 593 C C . GLY A 1 87 ? 4.039 2.309 9.435 1.00 80.75 87 GLY A C 1
ATOM 594 O O . GLY A 1 87 ? 4.660 1.611 8.632 1.00 80.75 87 GLY A O 1
ATOM 595 N N . ASN A 1 88 ? 3.436 1.787 10.506 1.00 87.50 88 ASN A N 1
ATOM 596 C CA . ASN A 1 88 ? 3.326 0.346 10.687 1.00 87.50 88 ASN A CA 1
ATOM 597 C C . ASN A 1 88 ? 2.377 -0.221 9.633 1.00 87.50 88 ASN A C 1
ATOM 599 O O . ASN A 1 88 ? 1.267 0.278 9.438 1.00 87.50 88 ASN A O 1
ATOM 603 N N . VAL A 1 89 ? 2.802 -1.287 8.961 1.00 91.38 89 VAL A N 1
ATOM 604 C CA . VAL A 1 89 ? 1.965 -1.972 7.975 1.00 91.38 89 VAL A CA 1
ATOM 605 C C . VAL A 1 89 ? 0.947 -2.839 8.702 1.00 91.38 89 VAL A C 1
ATOM 607 O O . VAL A 1 89 ? 1.318 -3.778 9.401 1.00 91.38 89 VAL A O 1
ATOM 610 N N . LEU A 1 90 ? -0.334 -2.532 8.509 1.00 92.81 90 LEU A N 1
ATOM 611 C CA . LEU A 1 90 ? -1.444 -3.267 9.113 1.00 92.81 90 LEU A CA 1
ATOM 612 C C . LEU A 1 90 ? -1.972 -4.360 8.177 1.00 92.81 90 LEU A C 1
ATOM 614 O O . LEU A 1 90 ? -2.374 -5.425 8.635 1.00 92.81 90 LEU A O 1
ATOM 618 N N . ALA A 1 91 ? -1.955 -4.117 6.862 1.00 92.88 91 ALA A N 1
ATOM 619 C CA . ALA A 1 91 ? -2.334 -5.111 5.862 1.00 92.88 91 ALA A CA 1
ATOM 620 C C . ALA A 1 91 ? -1.720 -4.826 4.485 1.00 92.88 91 ALA A C 1
ATOM 622 O O . ALA A 1 91 ? -1.544 -3.675 4.091 1.00 92.88 91 ALA A O 1
ATOM 623 N N . ALA A 1 92 ? -1.472 -5.885 3.715 1.00 93.06 92 ALA A N 1
ATOM 624 C CA . ALA A 1 92 ? -1.174 -5.815 2.288 1.00 93.06 92 ALA A CA 1
ATOM 625 C C . ALA A 1 92 ? -1.957 -6.916 1.564 1.00 93.06 92 ALA A C 1
ATOM 627 O O . ALA A 1 92 ? -1.815 -8.098 1.870 1.00 93.06 92 ALA A O 1
ATOM 628 N N . TYR A 1 93 ? -2.798 -6.524 0.613 1.00 94.00 93 TYR A N 1
ATOM 629 C CA . TYR A 1 93 ? -3.694 -7.410 -0.112 1.00 94.00 93 TYR A CA 1
ATOM 630 C C . TYR A 1 93 ? -3.564 -7.179 -1.613 1.00 94.00 93 TYR A C 1
ATOM 632 O O . TYR A 1 93 ? -3.774 -6.073 -2.105 1.00 94.00 93 TYR A O 1
ATOM 640 N N . ARG A 1 94 ? -3.241 -8.234 -2.362 1.00 94.69 94 ARG A N 1
ATOM 641 C CA . ARG A 1 94 ? -3.208 -8.200 -3.825 1.00 94.69 94 ARG A CA 1
ATOM 642 C C . ARG A 1 94 ? -4.434 -8.906 -4.383 1.00 94.69 94 ARG A C 1
ATOM 644 O O . ARG A 1 94 ? -4.612 -10.100 -4.151 1.00 94.69 94 ARG A O 1
ATOM 651 N N . MET A 1 95 ? -5.237 -8.183 -5.159 1.00 95.44 95 MET A N 1
ATOM 652 C CA . MET A 1 95 ? -6.391 -8.759 -5.846 1.00 95.44 95 MET A CA 1
ATOM 653 C C . MET A 1 95 ? -5.959 -9.826 -6.858 1.00 95.44 95 MET A C 1
ATOM 655 O O . MET A 1 95 ? -4.904 -9.732 -7.494 1.00 95.44 95 MET A O 1
ATOM 659 N N . THR A 1 96 ? -6.806 -10.831 -7.067 1.00 94.56 96 THR A N 1
ATOM 660 C CA . THR A 1 96 ? -6.629 -11.776 -8.172 1.00 94.56 96 THR A CA 1
ATOM 661 C C . THR A 1 96 ? -6.659 -11.020 -9.502 1.00 94.56 96 THR A C 1
ATOM 663 O O . THR A 1 96 ? -7.556 -10.220 -9.748 1.00 94.56 96 THR A O 1
ATOM 666 N N . GLY A 1 97 ? -5.660 -11.255 -10.355 1.00 92.00 97 GLY A N 1
ATOM 667 C CA . GLY A 1 97 ? -5.514 -10.552 -11.634 1.00 92.00 97 GLY A CA 1
ATOM 668 C C . GLY A 1 97 ? -4.743 -9.229 -11.562 1.00 92.00 97 GLY A C 1
ATOM 669 O O . GLY A 1 97 ? -4.448 -8.663 -12.610 1.00 92.00 97 GLY A O 1
ATOM 670 N N . ALA A 1 98 ? -4.357 -8.755 -10.372 1.00 93.88 98 ALA A N 1
ATOM 671 C CA . ALA A 1 98 ? -3.484 -7.589 -10.253 1.00 93.88 98 ALA A CA 1
ATOM 672 C C . ALA A 1 98 ? -2.042 -7.915 -10.702 1.00 93.88 98 ALA A C 1
ATOM 674 O O . ALA A 1 98 ? -1.577 -9.051 -10.522 1.00 93.88 98 ALA A O 1
ATOM 675 N N . PRO A 1 99 ? -1.297 -6.938 -11.258 1.00 91.94 99 PRO A N 1
ATOM 676 C CA . PRO A 1 99 ? 0.096 -7.131 -11.647 1.00 91.94 99 PRO A CA 1
ATOM 677 C C . PRO A 1 99 ? 0.949 -7.607 -10.470 1.00 91.94 99 PRO A C 1
ATOM 679 O O . PRO A 1 99 ? 0.889 -7.042 -9.381 1.00 91.94 99 PRO A O 1
ATOM 682 N N . ARG A 1 100 ? 1.791 -8.625 -10.687 1.00 93.94 100 ARG A N 1
ATOM 683 C CA . ARG A 1 100 ? 2.687 -9.121 -9.627 1.00 93.94 100 ARG A CA 1
ATOM 684 C C . ARG A 1 100 ? 3.877 -8.206 -9.359 1.00 93.94 100 ARG A C 1
ATOM 686 O O . ARG A 1 100 ? 4.479 -8.281 -8.292 1.00 93.94 100 ARG A O 1
ATOM 693 N N . THR A 1 101 ? 4.210 -7.353 -10.320 1.00 93.88 101 THR A N 1
ATOM 694 C CA . THR A 1 101 ? 5.356 -6.447 -10.272 1.00 93.88 101 THR A CA 1
ATOM 695 C C . THR A 1 101 ? 4.968 -5.071 -10.797 1.00 93.88 101 THR A C 1
ATOM 697 O O . THR A 1 101 ? 4.172 -4.971 -11.731 1.00 93.88 101 THR A O 1
ATOM 700 N N . GLN A 1 102 ? 5.563 -4.019 -10.238 1.00 90.19 102 GLN A N 1
ATOM 701 C CA . GLN A 1 102 ? 5.562 -2.677 -10.816 1.00 90.19 102 GLN A CA 1
ATOM 702 C C . GLN A 1 102 ? 6.955 -2.343 -11.335 1.00 90.19 102 GLN A C 1
ATOM 704 O O . GLN A 1 102 ? 7.957 -2.568 -10.655 1.00 90.19 102 GLN A O 1
ATOM 709 N N . ARG A 1 103 ? 7.004 -1.789 -12.545 1.00 90.31 103 ARG A N 1
ATOM 710 C CA . ARG A 1 103 ? 8.228 -1.245 -13.120 1.00 90.31 103 ARG A CA 1
ATOM 711 C C . ARG A 1 103 ? 8.423 0.179 -12.608 1.00 90.31 103 ARG A C 1
ATOM 713 O O . ARG A 1 103 ? 7.506 0.993 -12.698 1.00 90.31 103 ARG A O 1
ATOM 720 N N . VAL A 1 104 ? 9.603 0.466 -12.076 1.00 88.31 104 VAL A N 1
ATOM 721 C CA . VAL A 1 104 ? 10.029 1.837 -11.787 1.00 88.31 104 VAL A CA 1
ATOM 722 C C . VAL A 1 104 ? 10.454 2.455 -13.109 1.00 88.31 104 VAL A C 1
ATOM 724 O O . VAL A 1 104 ? 11.387 1.972 -13.744 1.00 88.31 104 VAL A O 1
ATOM 727 N N . ASP A 1 105 ? 9.726 3.467 -13.563 1.00 88.00 105 ASP A N 1
ATOM 728 C CA . ASP A 1 105 ? 10.001 4.119 -14.838 1.00 88.00 105 ASP A CA 1
ATOM 729 C C . ASP A 1 105 ? 9.672 5.608 -14.744 1.00 88.00 105 ASP A C 1
ATOM 731 O O . ASP A 1 105 ? 8.536 5.993 -14.459 1.00 88.00 105 ASP A O 1
ATOM 735 N N . SER A 1 106 ? 10.679 6.444 -14.970 1.00 86.94 106 SER A N 1
ATOM 736 C CA . SER A 1 106 ? 10.534 7.895 -15.072 1.00 86.94 106 SER A CA 1
ATOM 737 C C . SER A 1 106 ? 10.022 8.359 -16.440 1.00 86.94 106 SER A C 1
ATOM 739 O O . SER A 1 106 ? 9.641 9.523 -16.577 1.00 86.94 106 SER A O 1
ATOM 741 N N . GLY A 1 107 ? 10.049 7.499 -17.468 1.00 87.94 107 GLY A N 1
ATOM 742 C CA . GLY A 1 107 ? 9.730 7.856 -18.854 1.00 87.94 107 GLY A CA 1
ATOM 743 C C . GLY A 1 107 ? 10.751 8.792 -19.516 1.00 87.94 107 GLY A C 1
ATOM 744 O O . GLY A 1 107 ? 10.500 9.306 -20.602 1.00 87.94 107 GLY A O 1
ATOM 745 N N . ARG A 1 108 ? 11.899 9.041 -18.870 1.00 88.75 108 ARG A N 1
ATOM 746 C CA . ARG A 1 108 ? 12.919 10.013 -19.314 1.00 88.75 108 ARG A CA 1
ATOM 747 C C . ARG A 1 108 ? 14.163 9.373 -19.933 1.00 88.75 108 ARG A C 1
ATOM 749 O O . ARG A 1 108 ? 15.100 10.087 -20.272 1.00 88.75 108 ARG A O 1
ATOM 756 N N . GLY A 1 109 ? 14.193 8.045 -20.062 1.00 85.00 109 GLY A N 1
ATOM 757 C CA . GLY A 1 109 ? 15.340 7.321 -20.625 1.00 85.00 109 GLY A CA 1
ATOM 758 C C . GLY A 1 109 ? 16.610 7.411 -19.771 1.00 85.00 109 GLY A C 1
ATOM 759 O O . GLY A 1 109 ? 17.714 7.334 -20.302 1.00 85.00 109 GLY A O 1
ATOM 760 N N . VAL A 1 110 ? 16.464 7.608 -18.458 1.00 88.44 110 VAL A N 1
ATOM 761 C CA . VAL A 1 110 ? 17.591 7.661 -17.520 1.00 88.44 110 VAL A CA 1
ATOM 762 C C . VAL A 1 110 ? 18.193 6.264 -17.363 1.00 88.44 110 VAL A C 1
ATOM 764 O O . VAL A 1 110 ? 17.469 5.276 -17.256 1.00 88.44 110 VAL A O 1
ATOM 767 N N . VAL A 1 111 ? 19.524 6.183 -17.337 1.00 85.38 111 VAL A N 1
ATOM 768 C CA . VAL A 1 111 ? 20.267 4.934 -17.136 1.00 85.38 111 VAL A CA 1
ATOM 769 C C . VAL A 1 111 ? 20.932 4.967 -15.763 1.00 85.38 111 VAL A C 1
ATOM 771 O O . VAL A 1 111 ? 21.804 5.798 -15.516 1.00 85.38 111 VAL A O 1
ATOM 774 N N . GLY A 1 112 ? 20.521 4.059 -14.875 1.00 86.19 112 GLY A N 1
ATOM 775 C CA . GLY A 1 112 ? 21.067 3.907 -13.523 1.00 86.19 112 GLY A CA 1
ATOM 776 C C . GLY A 1 112 ? 19.998 3.908 -12.424 1.00 86.19 112 GLY A C 1
ATOM 777 O O . GLY A 1 112 ? 18.817 4.131 -12.676 1.00 86.19 112 GLY A O 1
ATOM 778 N N . GLY A 1 113 ? 20.413 3.654 -11.180 1.00 87.31 113 GLY A N 1
ATOM 779 C CA . GLY A 1 113 ? 19.501 3.603 -10.030 1.00 87.31 113 GLY A CA 1
ATOM 780 C C . GLY A 1 113 ? 18.468 2.470 -10.125 1.00 87.31 113 GLY A C 1
ATOM 781 O O . GLY A 1 113 ? 18.801 1.360 -10.532 1.00 87.31 113 GLY A O 1
ATOM 782 N N . LEU A 1 114 ? 17.221 2.754 -9.726 1.00 86.81 114 LEU A N 1
ATOM 783 C CA . LEU A 1 114 ? 16.090 1.817 -9.829 1.00 86.81 114 LEU A CA 1
ATOM 784 C C . LEU A 1 114 ? 15.364 1.888 -11.186 1.00 86.81 114 LEU A C 1
ATOM 786 O O . LEU A 1 114 ? 14.405 1.148 -11.391 1.00 86.81 114 LEU A O 1
ATOM 790 N N . GLU A 1 115 ? 15.787 2.760 -12.107 1.00 90.19 115 GLU A N 1
ATOM 791 C CA . GLU A 1 115 ? 15.110 2.960 -13.392 1.00 90.19 115 GLU A CA 1
ATOM 792 C C . GLU A 1 115 ? 15.095 1.673 -14.227 1.00 90.19 115 GLU A C 1
ATOM 794 O O . GLU A 1 115 ? 16.113 1.025 -14.466 1.00 90.19 115 GLU A O 1
ATOM 799 N N . GLY A 1 116 ? 13.900 1.289 -14.665 1.00 87.69 116 GLY A N 1
ATOM 800 C CA . GLY A 1 116 ? 13.636 0.083 -15.432 1.00 87.69 116 GLY A CA 1
ATOM 801 C C . GLY A 1 116 ? 13.549 -1.214 -14.624 1.00 87.69 116 GLY A C 1
ATOM 802 O O . GLY A 1 116 ? 13.259 -2.263 -15.208 1.00 87.69 116 GLY A O 1
ATOM 803 N N . LEU A 1 117 ? 13.735 -1.174 -13.302 1.00 90.44 117 LEU A N 1
ATOM 804 C CA . LEU A 1 117 ? 13.624 -2.361 -12.460 1.00 90.44 117 LEU A CA 1
ATOM 805 C C . LEU A 1 117 ? 12.156 -2.733 -12.211 1.00 90.44 117 LEU A C 1
ATOM 807 O O . LEU A 1 117 ? 11.319 -1.874 -11.935 1.00 90.44 117 LEU A O 1
ATOM 811 N N . SER A 1 118 ? 11.846 -4.030 -12.276 1.00 92.38 118 SER A N 1
ATOM 812 C CA . SER A 1 118 ? 10.548 -4.570 -11.855 1.00 92.38 118 SER A CA 1
ATOM 813 C C . SER A 1 118 ? 10.626 -5.055 -10.413 1.00 92.38 118 SER A C 1
ATOM 815 O O . SER A 1 118 ? 11.357 -5.993 -10.106 1.00 92.38 118 SER A O 1
ATOM 817 N N . ILE A 1 119 ? 9.863 -4.413 -9.537 1.00 92.94 119 ILE A N 1
ATOM 818 C CA . ILE A 1 119 ? 9.820 -4.682 -8.097 1.00 92.94 119 ILE A CA 1
ATOM 819 C C . ILE A 1 119 ? 8.482 -5.365 -7.776 1.00 92.94 119 ILE A C 1
ATOM 821 O O . ILE A 1 119 ? 7.481 -5.046 -8.427 1.00 92.94 119 ILE A O 1
ATOM 825 N N . PRO A 1 120 ? 8.407 -6.303 -6.811 1.00 93.19 120 PRO A N 1
ATOM 826 C CA . PRO A 1 120 ? 7.136 -6.906 -6.418 1.00 93.19 120 PRO A CA 1
ATOM 827 C C . PRO A 1 120 ? 6.101 -5.854 -6.006 1.00 93.19 120 PRO A C 1
ATOM 829 O O . PRO A 1 120 ? 6.413 -4.897 -5.295 1.00 93.19 120 PRO A O 1
ATOM 832 N N . SER A 1 121 ? 4.860 -6.043 -6.453 1.00 91.69 121 SER A N 1
ATOM 833 C CA . SER A 1 121 ? 3.797 -5.037 -6.345 1.00 91.69 121 SER A CA 1
ATOM 834 C C . SER A 1 121 ? 3.500 -4.607 -4.906 1.00 91.69 121 SER A C 1
ATOM 836 O O . SER A 1 121 ? 3.206 -3.443 -4.652 1.00 91.69 121 SER A O 1
ATOM 838 N N . GLU A 1 122 ? 3.617 -5.539 -3.966 1.00 91.88 122 GLU A N 1
ATOM 839 C CA . GLU A 1 122 ? 3.355 -5.372 -2.543 1.00 91.88 122 GLU A CA 1
ATOM 840 C C . GLU A 1 122 ? 4.415 -4.479 -1.895 1.00 91.88 122 GLU A C 1
ATOM 842 O O . GLU A 1 122 ? 4.079 -3.551 -1.166 1.00 91.88 122 GLU A O 1
ATOM 847 N N . LEU A 1 123 ? 5.691 -4.692 -2.233 1.00 90.69 123 LEU A N 1
ATOM 848 C CA . LEU A 1 123 ? 6.799 -3.850 -1.777 1.00 90.69 123 LEU A CA 1
ATOM 849 C C . LEU A 1 123 ? 6.663 -2.425 -2.321 1.00 90.69 123 LEU A C 1
ATOM 851 O O . LEU A 1 123 ? 6.855 -1.461 -1.583 1.00 90.69 123 LEU A O 1
ATOM 855 N N . THR A 1 124 ? 6.277 -2.275 -3.591 1.00 90.00 124 THR A N 1
ATOM 856 C CA . THR A 1 124 ? 6.021 -0.954 -4.181 1.00 90.00 124 THR A CA 1
ATOM 857 C C . THR A 1 124 ? 4.831 -0.251 -3.524 1.00 90.00 124 THR A C 1
ATOM 859 O O . THR A 1 124 ? 4.883 0.960 -3.311 1.00 90.00 124 THR A O 1
ATOM 862 N N . ALA A 1 125 ? 3.766 -0.985 -3.192 1.00 91.12 125 ALA A N 1
ATOM 863 C CA . ALA A 1 125 ? 2.597 -0.436 -2.510 1.00 91.12 125 ALA A CA 1
ATOM 864 C C . ALA A 1 125 ? 2.933 0.019 -1.080 1.00 91.12 125 ALA A C 1
ATOM 866 O O . ALA A 1 125 ? 2.599 1.143 -0.711 1.00 91.12 125 ALA A O 1
ATOM 867 N N . ILE A 1 126 ? 3.679 -0.791 -0.321 1.00 91.19 126 ILE A N 1
ATOM 868 C CA . ILE A 1 126 ? 4.165 -0.433 1.020 1.00 91.19 126 ILE A CA 1
ATOM 869 C C . ILE A 1 126 ? 5.068 0.800 0.963 1.00 91.19 126 ILE A C 1
ATOM 871 O O . ILE A 1 126 ? 4.857 1.740 1.724 1.00 91.19 126 ILE A O 1
ATOM 875 N N . ALA A 1 127 ? 6.029 0.841 0.035 1.00 89.75 127 ALA A N 1
ATOM 876 C CA . ALA A 1 127 ? 6.920 1.990 -0.115 1.00 89.75 127 ALA A CA 1
ATOM 877 C C . ALA A 1 127 ? 6.137 3.287 -0.387 1.00 89.75 127 ALA A C 1
ATOM 879 O O . ALA A 1 127 ? 6.386 4.303 0.258 1.00 89.75 127 ALA A O 1
ATOM 880 N N . LYS A 1 128 ? 5.139 3.237 -1.283 1.00 86.12 128 LYS A N 1
ATOM 881 C CA . LYS A 1 128 ? 4.253 4.378 -1.568 1.00 86.12 128 LYS A CA 1
ATOM 882 C C . LYS A 1 128 ? 3.422 4.788 -0.350 1.00 86.12 128 LYS A C 1
ATOM 884 O O . LYS A 1 128 ? 3.278 5.981 -0.095 1.00 86.12 128 LYS A O 1
ATOM 889 N N . ALA A 1 129 ? 2.898 3.821 0.399 1.00 86.56 129 ALA A N 1
ATOM 890 C CA . ALA A 1 129 ? 2.101 4.092 1.586 1.00 86.56 129 ALA A CA 1
ATOM 891 C C . ALA A 1 129 ? 2.950 4.755 2.683 1.00 86.56 129 ALA A C 1
ATOM 893 O O . ALA A 1 129 ? 2.569 5.807 3.186 1.00 86.56 129 ALA A O 1
ATOM 894 N N . ILE A 1 130 ? 4.135 4.227 3.002 1.00 84.38 130 ILE A N 1
ATOM 895 C CA . ILE A 1 130 ? 5.004 4.791 4.052 1.00 84.38 130 ILE A CA 1
ATOM 896 C C . ILE A 1 130 ? 5.398 6.236 3.727 1.00 84.38 130 ILE A C 1
ATOM 898 O O . ILE A 1 130 ? 5.393 7.088 4.612 1.00 84.38 130 ILE A O 1
ATOM 902 N N . THR A 1 131 ? 5.674 6.560 2.460 1.00 80.00 131 THR A N 1
ATOM 903 C CA . THR A 1 131 ? 5.951 7.952 2.074 1.00 80.00 131 THR A CA 1
ATOM 904 C C . THR A 1 131 ? 4.773 8.888 2.365 1.00 80.00 131 THR A C 1
ATOM 906 O O . THR A 1 131 ? 5.006 10.027 2.756 1.00 80.00 131 THR A O 1
ATOM 909 N N . SER A 1 132 ? 3.519 8.432 2.249 1.00 73.00 132 SER A N 1
ATOM 910 C CA . SER A 1 132 ? 2.354 9.279 2.561 1.00 73.00 132 SER A CA 1
ATOM 911 C C . SER A 1 132 ? 2.223 9.641 4.043 1.00 73.00 132 SER A C 1
ATOM 913 O O . SER A 1 132 ? 1.685 10.703 4.346 1.00 73.00 132 SER A O 1
ATOM 915 N N . VAL A 1 133 ? 2.779 8.842 4.962 1.00 69.00 133 VAL A N 1
ATOM 916 C CA . VAL A 1 133 ? 2.776 9.156 6.404 1.00 69.00 133 VAL A CA 1
ATOM 917 C C . VAL A 1 133 ? 3.504 10.462 6.686 1.00 69.00 133 VAL A C 1
ATOM 919 O O . VAL A 1 133 ? 3.026 11.282 7.464 1.00 69.00 133 VAL A O 1
ATOM 922 N N . TYR A 1 134 ? 4.623 10.694 6.000 1.00 65.75 134 TYR A N 1
ATOM 923 C CA . TYR A 1 134 ? 5.410 11.916 6.158 1.00 65.75 134 TYR A CA 1
ATOM 924 C C . TYR A 1 134 ? 4.666 13.181 5.718 1.00 65.75 134 T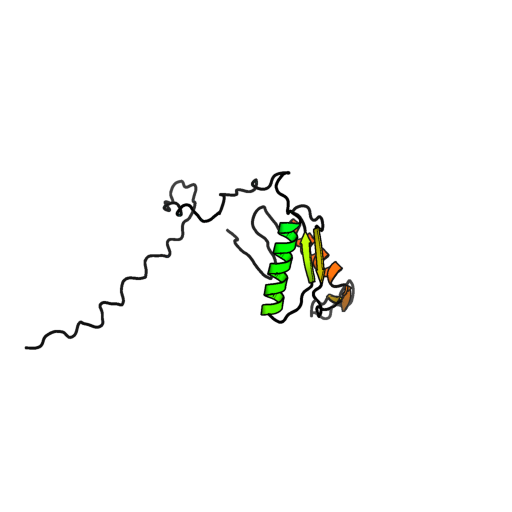YR A C 1
ATOM 926 O O . TYR A 1 134 ? 5.012 14.271 6.165 1.00 65.75 134 TYR A O 1
ATOM 934 N N . PHE A 1 135 ? 3.648 13.043 4.868 1.00 60.94 135 PHE A N 1
ATOM 935 C CA . PHE A 1 135 ? 2.841 14.155 4.366 1.00 60.94 135 PHE A CA 1
ATOM 936 C C . PHE A 1 135 ? 1.434 14.206 4.982 1.00 60.94 135 PHE A C 1
ATOM 938 O O . PHE A 1 135 ? 0.667 15.110 4.664 1.00 60.94 135 PHE A O 1
ATOM 945 N N . SER A 1 136 ? 1.088 13.270 5.870 1.00 59.50 136 SER A N 1
ATOM 946 C CA . SER A 1 136 ? -0.226 13.188 6.508 1.00 59.50 136 SER A CA 1
ATOM 947 C C . SER A 1 136 ? -0.255 13.998 7.807 1.00 59.50 136 SER A C 1
ATOM 949 O O . SER A 1 136 ? -0.012 13.467 8.890 1.00 59.50 136 SER A O 1
ATOM 951 N N . SER A 1 137 ? -0.593 15.286 7.722 1.00 53.41 137 SER A N 1
ATOM 952 C CA . SER A 1 137 ? -0.907 16.108 8.897 1.00 53.41 137 SER A CA 1
ATOM 953 C C . SER A 1 137 ? -2.379 15.923 9.276 1.00 53.41 137 SER A C 1
ATOM 955 O O . SER A 1 137 ? -3.246 16.521 8.645 1.00 53.41 137 SER A O 1
ATOM 957 N N . GLU A 1 138 ? -2.648 15.047 10.248 1.00 55.81 138 GLU A N 1
ATOM 958 C CA . GLU A 1 138 ? -3.879 14.958 11.066 1.00 55.81 138 GLU A CA 1
ATOM 959 C C . GLU A 1 138 ? -5.243 15.243 10.387 1.00 55.81 138 GLU A C 1
ATOM 961 O O . GLU A 1 138 ? -6.155 15.771 11.019 1.00 55.81 138 GLU A O 1
ATOM 966 N N . GLY A 1 139 ? -5.412 14.867 9.115 1.00 50.75 139 GLY A N 1
ATOM 967 C CA . GLY A 1 139 ? -6.675 15.060 8.389 1.00 50.75 139 GLY A CA 1
ATOM 968 C C . GLY A 1 139 ? -6.579 15.089 6.862 1.00 50.75 139 GLY A C 1
ATOM 969 O O . GLY A 1 139 ? -7.578 14.819 6.208 1.00 50.75 139 GLY A O 1
ATOM 970 N N . ASN A 1 140 ? -5.400 15.337 6.276 1.00 48.84 140 ASN A N 1
ATOM 971 C CA . ASN A 1 140 ? -5.239 15.434 4.817 1.00 48.84 140 ASN A CA 1
ATOM 972 C C . ASN A 1 140 ? -4.251 14.399 4.264 1.00 48.84 140 ASN A C 1
ATOM 974 O O . ASN A 1 140 ? -3.060 14.435 4.571 1.00 48.84 140 ASN A O 1
ATOM 978 N N . ALA A 1 141 ? -4.734 13.495 3.407 1.00 46.00 141 ALA A N 1
ATOM 979 C CA . ALA A 1 141 ? -3.900 12.527 2.701 1.00 46.00 141 ALA A CA 1
ATOM 980 C C . ALA A 1 141 ? -3.475 13.080 1.328 1.00 46.00 141 ALA A C 1
ATOM 982 O O . ALA A 1 141 ? -4.238 13.051 0.363 1.00 46.00 141 ALA A O 1
ATOM 983 N N . PHE A 1 142 ? -2.230 13.551 1.209 1.00 49.62 142 PHE A N 1
ATOM 984 C CA . PHE A 1 142 ? -1.655 13.966 -0.075 1.00 49.62 142 PHE A CA 1
ATOM 985 C C . PHE A 1 142 ? -1.161 12.760 -0.877 1.00 49.62 142 PHE A C 1
ATOM 987 O O . PHE A 1 142 ? 0.014 12.401 -0.838 1.00 49.62 142 PHE A O 1
ATOM 994 N N . ALA A 1 143 ? -2.059 12.129 -1.632 1.00 52.00 143 ALA A N 1
ATOM 995 C CA . ALA A 1 143 ? -1.707 11.121 -2.629 1.00 52.00 143 ALA A CA 1
ATOM 996 C C . ALA A 1 143 ? -2.344 11.446 -3.985 1.00 52.00 143 ALA A C 1
ATOM 998 O O . ALA A 1 143 ? -3.427 12.021 -4.069 1.00 52.00 143 ALA A O 1
ATOM 999 N N . SER A 1 144 ? -1.695 11.033 -5.076 1.00 44.78 144 SER A N 1
ATOM 1000 C CA . SER A 1 144 ? -2.088 11.369 -6.453 1.00 44.78 144 SER A CA 1
ATOM 1001 C C . SER A 1 144 ? -3.417 10.753 -6.936 1.00 44.78 144 SER A C 1
ATOM 1003 O O . SER A 1 144 ? -3.725 10.871 -8.120 1.00 44.78 144 SER A O 1
ATOM 1005 N N . ARG A 1 145 ? -4.203 10.086 -6.067 1.00 49.62 145 ARG A N 1
ATOM 1006 C CA . ARG A 1 145 ? -5.459 9.384 -6.413 1.00 49.62 145 ARG A CA 1
ATOM 1007 C C . ARG A 1 145 ? -6.597 9.479 -5.348 1.00 49.62 145 ARG A C 1
ATOM 1009 O O . ARG A 1 145 ? -7.341 8.511 -5.239 1.00 49.62 145 ARG A O 1
ATOM 1016 N N . THR A 1 146 ? -6.772 10.635 -4.661 1.00 45.38 146 THR A N 1
ATOM 1017 C CA . THR A 1 146 ? -7.918 11.062 -3.761 1.00 45.38 146 THR A CA 1
ATOM 1018 C C . THR A 1 146 ? -7.633 10.928 -2.235 1.00 45.38 146 THR A C 1
ATOM 1020 O O . THR A 1 146 ? -6.965 9.967 -1.873 1.00 45.38 146 THR A O 1
ATOM 1023 N N . ALA A 1 147 ? -8.020 11.813 -1.274 1.00 34.97 147 ALA A N 1
ATOM 1024 C CA . ALA A 1 147 ? -9.070 12.862 -1.130 1.00 34.97 147 ALA A CA 1
ATOM 1025 C C . ALA A 1 147 ? -8.595 14.161 -0.395 1.00 34.97 147 ALA A C 1
ATOM 1027 O O . ALA A 1 147 ? -7.626 14.109 0.355 1.00 34.97 147 ALA A O 1
ATOM 1028 N N . GLY A 1 148 ? -9.286 15.300 -0.620 1.00 34.12 148 GLY A N 1
ATOM 1029 C CA . GLY A 1 148 ? -8.985 16.679 -0.138 1.00 34.12 148 GLY A CA 1
ATOM 1030 C C . GLY A 1 148 ? -8.998 16.913 1.389 1.00 34.12 148 GLY A C 1
ATOM 1031 O O . GLY A 1 148 ? -9.250 15.973 2.128 1.00 34.12 148 GLY A O 1
ATOM 1032 N N . GLN A 1 149 ? -8.725 18.116 1.930 1.00 28.00 149 GLN A N 1
ATOM 1033 C CA . GLN A 1 149 ? -8.738 19.499 1.401 1.00 28.00 149 GLN A CA 1
ATOM 1034 C C . GLN A 1 149 ? -7.466 20.269 1.838 1.00 28.00 149 GLN A C 1
ATOM 1036 O O . GLN A 1 149 ? -7.148 20.324 3.021 1.00 28.00 149 GLN A O 1
ATOM 1041 N N . LEU A 1 150 ? -6.748 20.908 0.905 1.00 29.98 150 LEU A N 1
ATOM 1042 C CA . LEU A 1 150 ? -5.787 21.972 1.248 1.00 29.98 150 LEU A CA 1
ATOM 1043 C C . LEU A 1 150 ? -6.568 23.240 1.593 1.00 29.98 150 LEU A C 1
ATOM 1045 O O . LEU A 1 150 ? -7.527 23.552 0.885 1.00 29.98 150 LEU A O 1
ATOM 1049 N N . ALA A 1 151 ? -6.151 23.927 2.658 1.00 34.62 151 ALA A N 1
ATOM 1050 C CA . ALA A 1 151 ? -6.566 25.300 2.946 1.00 34.62 151 ALA A CA 1
ATOM 1051 C C . ALA A 1 151 ? -6.316 26.229 1.746 1.00 34.62 151 ALA A C 1
ATOM 1053 O O . ALA A 1 151 ? -5.305 26.010 1.035 1.00 34.62 151 ALA A O 1
#

Foldseek 3Di:
DDDDPDPPPPPPPDPPPDPPDADPPPDVDDDDDDDPPDDDPPVDPQDPDDPPDDQDPVNVVVVVVVVQVVCVVVVHFAWDWDADLQLHTPDIDGDVPHDQWDADDPVPPDPDDSHRPTDGRRVVNSVLVSVQSVVDRPPAGPDPPDDDDDD

pLDDT: mean 70.0, std 22.26, range [28.0, 95.44]

Sequence (151 aa):
MGIIRFSTLLIGVSMLFACGGGSNTGSDLGSNPGTPAGNGDSGCAGSCANASSFLTVEDIQKIIAQAVNEAQAQGMPATITVIDRVGNVLAAYRMTGAPRTQRVDSGRGVVGGLEGLSIPSELTAIAKAITSVYFSSEGNAFASRTAGQLA

Radius of gyration: 24.31 Å; chains: 1; bounding box: 79×55×47 Å

Secondary structure (DSSP, 8-state):
------SSSSSSSS-------------SS---PPPPTTS-----SS----TT----HHHHHHHHHHHHHHHHHTT---EEEEE-TT--EEEEEE-TTS-SEEE---SS---STTTT-EEEHHHHHHHHHHHHHTT-BTTB---TTS-----